Protein AF-0000000081916623 (afdb_homodimer)

Foldseek 3Di:
DPPPPPPPPPVPDDWDEDPDFDDDQDDLVQWDDKDWTDPPYPDTWMWTAGVVGDITTHDCPDDSNVVSNVVNVVVVVD/DPPPPPPPPPVPDDWDEDPDFDDDQDDLVQWDDKDWTDPPYPDTWMWTAGPVGDITTHDCPDPSNVVSNVVNVVVVVD

Organism: NCBI:txid47308

Solvent-accessible surface area (backbone atoms only — not comparable to full-atom values): 9162 Å² total; per-residue (Å²): 134,78,76,72,70,65,72,77,69,73,72,7,43,66,36,49,30,36,88,40,56,50,82,70,85,73,61,62,90,47,50,66,51,71,46,73,38,44,88,84,36,95,40,84,28,26,40,37,29,32,70,85,67,50,58,35,11,33,49,67,81,39,67,69,47,46,51,43,53,49,53,51,52,51,64,71,72,101,134,78,77,74,70,66,72,80,71,73,73,8,44,65,36,48,30,35,88,39,55,50,82,71,85,72,61,62,91,47,50,65,50,71,46,72,38,45,90,84,37,94,39,86,27,29,39,38,28,32,71,86,68,49,58,34,11,33,50,68,84,39,67,67,46,46,51,44,54,49,52,52,51,51,63,71,74,102

Structure (mmCIF, N/CA/C/O backbone):
data_AF-0000000081916623-model_v1
#
loop_
_entity.id
_entity.type
_entity.pdbx_description
1 polymer 'Chemokine interleukin-8-like domain-containing protein'
#
loop_
_atom_site.group_PDB
_atom_site.id
_atom_site.type_symbol
_atom_site.label_atom_id
_atom_site.label_alt_id
_atom_site.label_comp_id
_atom_site.label_asym_id
_atom_site.label_entity_id
_atom_site.label_seq_id
_atom_site.pdbx_PDB_ins_code
_atom_site.Cartn_x
_atom_site.Cartn_y
_atom_site.Cartn_z
_atom_site.occupancy
_atom_site.B_iso_or_equiv
_atom_site.auth_seq_id
_atom_site.auth_comp_id
_atom_site.auth_asym_id
_atom_site.auth_atom_id
_atom_site.pdbx_PDB_model_num
ATOM 1 N N . MET A 1 1 ? -33.906 -3.873 7.824 1 35.19 1 MET A N 1
ATOM 2 C CA . MET A 1 1 ? -32.562 -3.324 7.938 1 35.19 1 MET A CA 1
ATOM 3 C C . MET A 1 1 ? -31.516 -4.371 7.57 1 35.19 1 MET A C 1
ATOM 5 O O . MET A 1 1 ? -31.125 -5.18 8.414 1 35.19 1 MET A O 1
ATOM 9 N N . THR A 1 2 ? -31.656 -4.906 6.434 1 45.75 2 THR A N 1
ATOM 10 C CA . THR A 1 2 ? -30.828 -6 5.953 1 45.75 2 THR A CA 1
ATOM 11 C C . THR A 1 2 ? -29.391 -5.531 5.75 1 45.75 2 THR A C 1
ATOM 13 O O . THR A 1 2 ? -29.141 -4.59 4.992 1 45.75 2 THR A O 1
ATOM 16 N N . PHE A 1 3 ? -28.578 -5.727 6.805 1 43.12 3 PHE A N 1
ATOM 17 C CA . PHE A 1 3 ? -27.156 -5.426 6.719 1 43.12 3 PHE A CA 1
ATOM 18 C C . PHE A 1 3 ? -26.516 -6.133 5.523 1 43.12 3 PHE A C 1
ATOM 20 O O . PHE A 1 3 ? -26.547 -7.363 5.434 1 43.12 3 PHE A O 1
ATOM 27 N N . LEU A 1 4 ? -26.672 -5.539 4.445 1 40.97 4 LEU A N 1
ATOM 28 C CA . LEU A 1 4 ? -25.938 -6.012 3.281 1 40.97 4 LEU A CA 1
ATOM 29 C C . LEU A 1 4 ? -24.453 -6.215 3.621 1 40.97 4 LEU A C 1
ATOM 31 O O . LEU A 1 4 ? -23.75 -5.25 3.916 1 40.97 4 LEU A O 1
ATOM 35 N N . SER A 1 5 ? -24.219 -7.34 4.223 1 43 5 SER A N 1
ATOM 36 C CA . SER A 1 5 ? -22.828 -7.703 4.461 1 43 5 SER A CA 1
ATOM 37 C C . SER A 1 5 ? -22 -7.613 3.182 1 43 5 SER A C 1
ATOM 39 O O . SER A 1 5 ? -22.344 -8.242 2.176 1 43 5 SER A O 1
ATOM 41 N N . VAL A 1 6 ? -21.719 -6.473 2.818 1 42.75 6 VAL A N 1
ATOM 42 C CA . VAL A 1 6 ? -20.719 -6.461 1.764 1 42.75 6 VAL A CA 1
ATOM 43 C C . VAL A 1 6 ? -19.641 -7.512 2.057 1 42.75 6 VAL A C 1
ATOM 45 O O . VAL A 1 6 ? -19.094 -7.555 3.156 1 42.75 6 VAL A O 1
ATOM 48 N N . PRO A 1 7 ? -19.703 -8.672 1.539 1 41.34 7 PRO A N 1
ATOM 49 C CA . PRO A 1 7 ? -18.609 -9.609 1.805 1 41.34 7 PRO A CA 1
ATOM 50 C C . PRO A 1 7 ? -17.25 -8.93 1.846 1 41.34 7 PRO A C 1
ATOM 52 O O . PRO A 1 7 ? -16.984 -8.031 1.04 1 41.34 7 PRO A O 1
ATOM 55 N N . ALA A 1 8 ? -16.734 -8.625 2.918 1 43.91 8 ALA A N 1
ATOM 56 C CA . ALA A 1 8 ? -15.352 -8.172 3.016 1 43.91 8 ALA A CA 1
ATOM 57 C C . ALA A 1 8 ? -14.461 -8.914 2.016 1 43.91 8 ALA A C 1
ATOM 59 O O . ALA A 1 8 ? -14.148 -10.086 2.205 1 43.91 8 ALA A O 1
ATOM 60 N N . PHE A 1 9 ? -14.766 -8.883 0.778 1 41.88 9 PHE A N 1
ATOM 61 C CA . PHE A 1 9 ? -13.953 -9.516 -0.249 1 41.88 9 PHE A CA 1
ATOM 62 C C . PHE A 1 9 ? -12.469 -9.43 0.103 1 41.88 9 PHE A C 1
ATOM 64 O O . PHE A 1 9 ? -11.961 -8.344 0.393 1 41.88 9 PHE A O 1
ATOM 71 N N . HIS A 1 10 ? -11.953 -10.367 0.826 1 55.34 10 HIS A N 1
ATOM 72 C CA . HIS A 1 10 ? -10.547 -10.672 1.078 1 55.34 10 HIS A CA 1
ATOM 73 C C . HIS A 1 10 ? -9.711 -10.5 -0.186 1 55.34 10 HIS A C 1
ATOM 75 O O . HIS A 1 10 ? -9.477 -11.461 -0.918 1 55.34 10 HIS A O 1
ATOM 81 N N . SER A 1 11 ? -9.789 -9.641 -0.973 1 65.06 11 SER A N 1
ATOM 82 C CA . SER A 1 11 ? -9.586 -9.5 -2.412 1 65.06 11 SER A CA 1
ATOM 83 C C . SER A 1 11 ? -8.164 -9.859 -2.809 1 65.06 11 SER A C 1
ATOM 85 O O . SER A 1 11 ? -7.91 -10.242 -3.955 1 65.06 11 SER A O 1
ATOM 87 N N . GLY A 1 12 ? -7.277 -10.234 -1.853 1 86.25 12 GLY A N 1
ATOM 88 C CA . GLY A 1 12 ? -5.922 -10.523 -2.295 1 86.25 12 GLY A CA 1
ATOM 89 C C . GLY A 1 12 ? -5.215 -9.305 -2.875 1 86.25 12 GLY A C 1
ATOM 90 O O . GLY A 1 12 ? -4.25 -9.445 -3.629 1 86.25 12 GLY A O 1
ATOM 91 N N . LEU A 1 13 ? -5.797 -8.203 -2.621 1 92.75 13 LEU A N 1
ATOM 92 C CA . LEU A 1 13 ? -5.18 -6.961 -3.068 1 92.75 13 LEU A CA 1
ATOM 93 C C . LEU A 1 13 ? -4.289 -6.375 -1.978 1 92.75 13 LEU A C 1
ATOM 95 O O . LEU A 1 13 ? -4.559 -6.555 -0.788 1 92.75 13 LEU A O 1
ATOM 99 N N . PRO A 1 14 ? -3.281 -5.699 -2.379 1 96.5 14 PRO A N 1
ATOM 100 C CA . PRO A 1 14 ? -2.428 -5.086 -1.359 1 96.5 14 PRO A CA 1
ATOM 101 C C . PRO A 1 14 ? -3.096 -3.898 -0.667 1 96.5 14 PRO A C 1
ATOM 103 O O . PRO A 1 14 ? -3.922 -3.211 -1.273 1 96.5 14 PRO A O 1
ATOM 106 N N . ASN A 1 15 ? -2.812 -3.715 0.518 1 95.69 15 ASN A N 1
ATOM 107 C CA . ASN A 1 15 ? -3.277 -2.566 1.287 1 95.69 15 ASN A CA 1
ATOM 108 C C . ASN A 1 15 ? -2.123 -1.645 1.669 1 95.69 15 ASN A C 1
ATOM 110 O O . ASN A 1 15 ? -1.023 -2.111 1.974 1 95.69 15 ASN A O 1
ATOM 114 N N . GLU A 1 16 ? -2.363 -0.358 1.619 1 96.12 16 GLU A N 1
ATOM 115 C CA . GLU A 1 16 ? -1.367 0.6 2.088 1 96.12 16 GLU A CA 1
ATOM 116 C C . GLU A 1 16 ? -1.543 0.898 3.574 1 96.12 16 GLU A C 1
ATOM 118 O O . GLU A 1 16 ? -2.662 1.116 4.039 1 96.12 16 GLU A O 1
ATOM 123 N N . CYS A 1 17 ? -0.505 0.854 4.273 1 97.38 17 CYS A N 1
ATOM 124 C CA . CYS A 1 17 ? -0.528 1.06 5.719 1 97.38 17 CYS A CA 1
ATOM 125 C C . CYS A 1 17 ? 0.512 2.09 6.141 1 97.38 17 CYS A C 1
ATOM 127 O O . CYS A 1 17 ? 1.553 2.229 5.492 1 97.38 17 CYS A O 1
ATOM 129 N N . CYS A 1 18 ? 0.213 2.789 7.168 1 97.25 18 CYS A N 1
ATOM 130 C CA . CYS A 1 18 ? 1.148 3.693 7.828 1 97.25 18 CYS A CA 1
ATOM 131 C C . CYS A 1 18 ? 1.725 3.059 9.086 1 97.25 18 CYS A C 1
ATOM 133 O O . CYS A 1 18 ? 0.979 2.631 9.969 1 97.25 18 CYS A O 1
ATOM 135 N N . PHE A 1 19 ? 3.047 3.049 9.203 1 95.94 19 PHE A N 1
ATOM 136 C CA . PHE A 1 19 ? 3.682 2.547 10.422 1 95.94 19 PHE A CA 1
ATOM 137 C C . PHE A 1 19 ? 4.348 3.68 11.188 1 95.94 19 PHE A C 1
ATOM 139 O O . PHE A 1 19 ? 4.543 3.578 12.406 1 95.94 19 PHE A O 1
ATOM 146 N N . HIS A 1 20 ? 4.719 4.699 10.398 1 94.69 20 HIS A N 1
ATOM 147 C CA . HIS A 1 20 ? 5.246 5.945 10.945 1 94.69 20 HIS A CA 1
ATOM 148 C C . HIS A 1 20 ? 4.578 7.156 10.305 1 94.69 20 HIS A C 1
ATOM 150 O O . HIS A 1 20 ? 4.031 7.059 9.203 1 94.69 20 HIS A O 1
ATOM 156 N N . PHE A 1 21 ? 4.668 8.266 11.055 1 95.69 21 PHE A N 1
ATOM 157 C CA . PHE A 1 21 ? 3.951 9.453 10.586 1 95.69 21 PHE A CA 1
ATOM 158 C C . PHE A 1 21 ? 4.891 10.641 10.469 1 95.69 21 PHE A C 1
ATOM 160 O O . PHE A 1 21 ? 5.797 10.812 11.289 1 95.69 21 PHE A O 1
ATOM 167 N N . TYR A 1 22 ? 4.586 11.344 9.359 1 93.81 22 TYR A N 1
ATOM 168 C CA . TYR A 1 22 ? 5.297 12.602 9.203 1 93.81 22 TYR A CA 1
ATOM 169 C C . TYR A 1 22 ? 4.988 13.547 10.359 1 93.81 22 TYR A C 1
ATOM 171 O O . TYR A 1 22 ? 3.832 13.688 10.766 1 93.81 22 TYR A O 1
ATOM 179 N N . VAL A 1 23 ? 5.945 14.203 10.859 1 90.44 23 VAL A N 1
ATOM 180 C CA . VAL A 1 23 ? 5.797 14.953 12.102 1 90.44 23 VAL A CA 1
ATOM 181 C C . VAL A 1 23 ? 5.512 16.422 11.789 1 90.44 23 VAL A C 1
ATOM 183 O O . VAL A 1 23 ? 4.652 17.031 12.422 1 90.44 23 VAL A O 1
ATOM 186 N N . ASN A 1 24 ? 6.129 16.984 10.758 1 91.88 24 ASN A N 1
ATOM 187 C CA . ASN A 1 24 ? 5.945 18.406 10.453 1 91.88 24 ASN A CA 1
ATOM 188 C C . ASN A 1 24 ? 4.695 18.641 9.609 1 91.88 24 ASN A C 1
ATOM 190 O O . ASN A 1 24 ? 4.387 17.844 8.719 1 91.88 24 ASN A O 1
ATOM 194 N N . PRO A 1 25 ? 4.059 19.812 9.906 1 95.69 25 PRO A N 1
ATOM 195 C CA . PRO A 1 25 ? 2.873 20.109 9.102 1 95.69 25 PRO A CA 1
ATOM 196 C C . PRO A 1 25 ? 3.191 20.281 7.621 1 95.69 25 PRO A C 1
ATOM 198 O O . PRO A 1 25 ? 4.188 20.922 7.27 1 95.69 25 PRO A O 1
ATOM 201 N N . LEU A 1 26 ? 2.373 19.703 6.754 1 96.69 26 LEU A N 1
ATOM 202 C CA . LEU A 1 26 ? 2.482 19.859 5.305 1 96.69 26 LEU A CA 1
ATOM 203 C C . LEU A 1 26 ? 1.778 21.125 4.844 1 96.69 26 LEU A C 1
ATOM 205 O O .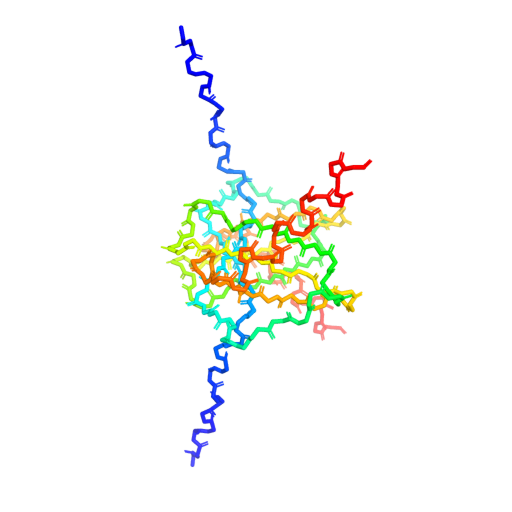 LEU A 1 26 ? 0.713 21.484 5.359 1 96.69 26 LEU A O 1
ATOM 209 N N . PRO A 1 27 ? 2.406 21.734 3.932 1 96.88 27 PRO A N 1
ATOM 210 C CA . PRO A 1 27 ? 1.73 22.922 3.416 1 96.88 27 PRO A CA 1
ATOM 211 C C . PRO A 1 27 ? 0.405 22.594 2.73 1 96.88 27 PRO A C 1
ATOM 213 O O . PRO A 1 27 ? 0.387 21.906 1.709 1 96.88 27 PRO A O 1
ATOM 216 N N . LYS A 1 28 ? -0.569 23.203 3.178 1 96 28 LYS A N 1
ATOM 217 C CA . LYS A 1 28 ? -1.925 22.891 2.727 1 96 28 LYS A CA 1
ATOM 218 C C . LYS A 1 28 ? -2.074 23.141 1.229 1 96 28 LYS A C 1
ATOM 220 O O . LYS A 1 28 ? -2.73 22.375 0.527 1 96 28 LYS A O 1
ATOM 225 N N . ASN A 1 29 ? -1.41 24.188 0.773 1 95.44 29 ASN A N 1
ATOM 226 C CA . ASN A 1 29 ? -1.576 24.609 -0.616 1 95.44 29 ASN A CA 1
ATOM 227 C C . ASN A 1 29 ? -0.837 23.672 -1.571 1 95.44 29 ASN A C 1
ATOM 229 O O . ASN A 1 29 ? -0.999 23.781 -2.789 1 95.44 29 ASN A O 1
ATOM 233 N N . LYS A 1 30 ? -0.07 22.859 -1.016 1 97.69 30 LYS A N 1
ATOM 234 C CA . LYS A 1 30 ? 0.687 21.938 -1.848 1 97.69 30 LYS A CA 1
ATOM 235 C C . LYS A 1 30 ? 0.071 20.531 -1.81 1 97.69 30 LYS A C 1
ATOM 237 O O . LYS A 1 30 ? 0.556 19.625 -2.477 1 97.69 30 LYS A O 1
ATOM 242 N N . VAL A 1 31 ? -0.932 20.391 -1.049 1 98.12 31 VAL A N 1
ATOM 243 C CA . VAL A 1 31 ? -1.597 19.094 -0.926 1 98.12 31 VAL A CA 1
ATOM 244 C C . VAL A 1 31 ? -2.627 18.938 -2.041 1 98.12 31 VAL A C 1
ATOM 246 O O . VAL A 1 31 ? -3.416 19.859 -2.301 1 98.12 31 VAL A O 1
ATOM 249 N N . ASP A 1 32 ? -2.646 17.797 -2.652 1 97.88 32 ASP A N 1
ATOM 250 C CA . ASP A 1 32 ? -3.549 17.516 -3.764 1 97.88 32 ASP A CA 1
ATOM 251 C C . ASP A 1 32 ? -4.758 16.703 -3.299 1 97.88 32 ASP A C 1
ATOM 253 O O . ASP A 1 32 ? -5.898 17.031 -3.625 1 97.88 32 ASP A O 1
ATOM 257 N N . ASP A 1 33 ? -4.43 15.648 -2.488 1 98.25 33 ASP A N 1
ATOM 258 C CA . ASP A 1 33 ? -5.484 14.727 -2.078 1 98.25 33 ASP A CA 1
ATOM 259 C C . ASP A 1 33 ? -5.059 13.914 -0.857 1 98.25 33 ASP A C 1
ATOM 261 O O . ASP A 1 33 ? -3.957 14.094 -0.339 1 98.25 33 ASP A O 1
ATOM 265 N N . TYR A 1 34 ? -6.004 13.109 -0.459 1 98.44 34 TYR A N 1
ATOM 266 C CA . TYR A 1 34 ? -5.652 12.164 0.591 1 98.44 34 TYR A CA 1
ATOM 267 C C . TYR A 1 34 ? -6.543 10.922 0.532 1 98.44 34 TYR A C 1
ATOM 269 O O . TYR A 1 34 ? -7.586 10.938 -0.127 1 98.44 34 TYR A O 1
ATOM 277 N N . ARG A 1 35 ? -6.109 9.883 1.252 1 97.94 35 ARG A N 1
ATOM 278 C CA . ARG A 1 35 ? -6.906 8.68 1.458 1 97.94 35 ARG A CA 1
ATOM 279 C C . ARG A 1 35 ? -6.609 8.047 2.816 1 97.94 35 ARG A C 1
ATOM 281 O O . ARG A 1 35 ? -5.543 8.273 3.391 1 97.94 35 ARG A O 1
ATOM 288 N N . LEU A 1 36 ? -7.578 7.305 3.275 1 97.62 36 LEU A N 1
ATOM 289 C CA . LEU A 1 36 ? -7.406 6.59 4.535 1 97.62 36 LEU A CA 1
ATOM 290 C C . LEU A 1 36 ? -6.75 5.23 4.301 1 97.62 36 LEU A C 1
ATOM 292 O O . LEU A 1 36 ? -6.965 4.602 3.262 1 97.62 36 LEU A O 1
ATOM 296 N N . THR A 1 37 ? -5.969 4.809 5.254 1 97.25 37 THR A N 1
ATOM 297 C CA . THR A 1 37 ? -5.383 3.477 5.156 1 97.25 37 THR A CA 1
ATOM 298 C C . THR A 1 37 ? -6.43 2.404 5.438 1 97.25 37 THR A C 1
ATOM 300 O O . THR A 1 37 ? -7.508 2.699 5.965 1 97.25 37 THR A O 1
ATOM 303 N N . SER A 1 38 ? -6.113 1.189 5.082 1 94.62 38 SER A N 1
ATOM 304 C CA . SER A 1 38 ? -7.023 0.059 5.242 1 94.62 38 SER A CA 1
ATOM 305 C C . SER A 1 38 ? -7.348 -0.186 6.711 1 94.62 38 SER A C 1
ATOM 307 O O . SER A 1 38 ? -6.488 -0.017 7.578 1 94.62 38 SER A O 1
ATOM 309 N N . PRO A 1 39 ? -8.586 -0.656 6.961 1 95.38 39 PRO A N 1
ATOM 310 C CA . PRO A 1 39 ? -8.938 -0.993 8.344 1 95.38 39 PRO A CA 1
ATOM 311 C C . PRO A 1 39 ? -8.133 -2.17 8.883 1 95.38 39 PRO A C 1
ATOM 313 O O . PRO A 1 39 ? -8.148 -2.428 10.094 1 95.38 39 PRO A O 1
ATOM 316 N N . TYR A 1 40 ? -7.438 -2.873 8.07 1 94.31 40 TYR A N 1
ATOM 317 C CA . TYR A 1 40 ? -6.66 -4.031 8.508 1 94.31 40 TYR A CA 1
ATOM 318 C C . TYR A 1 40 ? -5.312 -3.602 9.07 1 94.31 40 TYR A C 1
ATOM 320 O O . TYR A 1 40 ? -4.621 -4.395 9.711 1 94.31 40 TYR A O 1
ATOM 328 N N . CYS A 1 41 ? -5.023 -2.387 8.805 1 96.62 41 CYS A N 1
ATOM 329 C CA . CYS A 1 41 ? -3.723 -1.909 9.258 1 96.62 41 CYS A CA 1
ATOM 330 C C . CYS A 1 41 ? -3.688 -1.774 10.773 1 96.62 41 CYS A C 1
ATOM 332 O O . CYS A 1 41 ? -4.711 -1.484 11.398 1 96.62 41 CYS A O 1
ATOM 334 N N . ALA A 1 42 ? -2.496 -1.9 11.352 1 94.81 42 ALA A N 1
ATOM 335 C CA . ALA A 1 42 ? -2.307 -1.833 12.797 1 94.81 42 ALA A CA 1
ATOM 336 C C . ALA A 1 42 ? -2.67 -0.452 13.336 1 94.81 42 ALA A C 1
ATOM 338 O O . ALA A 1 42 ? -3.141 -0.323 14.469 1 94.81 42 ALA A O 1
ATOM 339 N N . LYS A 1 43 ? -2.408 0.561 12.578 1 95.38 43 LYS A N 1
ATOM 340 C CA . LYS A 1 43 ? -2.699 1.936 12.977 1 95.38 43 LYS A CA 1
ATOM 341 C C . LYS A 1 43 ? -3.58 2.631 11.938 1 95.38 43 LYS A C 1
ATOM 343 O O . LYS A 1 43 ? -3.396 2.445 10.734 1 95.38 43 LYS A O 1
ATOM 348 N N . LYS A 1 44 ? -4.445 3.471 12.484 1 96.88 44 LYS A N 1
ATOM 349 C CA . LYS A 1 44 ? -5.16 4.363 11.578 1 96.88 44 LYS A CA 1
ATOM 350 C C . LYS A 1 44 ? -4.227 5.43 11.008 1 96.88 44 LYS A C 1
ATOM 352 O O . LYS A 1 44 ? -3.441 6.031 11.742 1 96.88 44 LYS A O 1
ATOM 357 N N . GLY A 1 45 ? -4.309 5.555 9.688 1 97.69 45 GLY A N 1
ATOM 358 C CA . GLY A 1 45 ? -3.479 6.57 9.062 1 97.69 45 GLY A CA 1
ATOM 359 C C . GLY A 1 45 ? -4.152 7.258 7.887 1 97.69 45 GLY A C 1
ATOM 360 O O . GLY A 1 45 ? -5.195 6.801 7.41 1 97.69 45 GLY A O 1
ATOM 361 N N . ILE A 1 46 ? -3.625 8.297 7.578 1 98.5 46 ILE A N 1
ATOM 362 C CA . ILE A 1 46 ? -3.998 9.023 6.371 1 98.5 46 ILE A CA 1
ATOM 363 C C . ILE A 1 46 ? -2.783 9.172 5.461 1 98.5 46 ILE A C 1
ATOM 365 O O . ILE A 1 46 ? -1.687 9.492 5.926 1 98.5 46 ILE A O 1
ATOM 369 N N . ILE A 1 47 ? -2.998 8.844 4.285 1 98.5 47 ILE A N 1
ATOM 370 C CA . ILE A 1 47 ? -1.964 9.086 3.283 1 98.5 47 ILE A CA 1
ATOM 371 C C . ILE A 1 47 ? -2.297 10.352 2.494 1 98.5 47 ILE A C 1
ATOM 373 O O . ILE A 1 47 ? -3.301 10.398 1.78 1 98.5 47 ILE A O 1
ATOM 377 N N . VAL A 1 48 ? -1.402 11.352 2.654 1 98.56 48 VAL A N 1
ATOM 378 C CA . VAL A 1 48 ? -1.556 12.609 1.927 1 98.56 48 VAL A CA 1
ATOM 379 C C . VAL A 1 48 ? -0.74 12.555 0.636 1 98.56 48 VAL A C 1
ATOM 381 O O . VAL A 1 48 ? 0.421 12.141 0.643 1 98.56 48 VAL A O 1
ATOM 384 N N . THR A 1 49 ? -1.371 12.945 -0.439 1 98.25 49 THR A N 1
ATOM 385 C CA . THR A 1 49 ? -0.696 13.078 -1.726 1 98.25 49 THR A CA 1
ATOM 386 C C . THR A 1 49 ? -0.436 14.539 -2.055 1 98.25 49 THR A C 1
ATOM 388 O O . THR A 1 49 ? -1.369 15.344 -2.109 1 98.25 49 THR A O 1
ATOM 391 N N . MET A 1 50 ? 0.812 14.797 -2.324 1 98 50 MET A N 1
ATOM 392 C CA . MET A 1 50 ? 1.202 16.156 -2.682 1 98 50 MET A CA 1
ATOM 393 C C . MET A 1 50 ? 1.005 16.406 -4.176 1 98 50 MET A C 1
ATOM 395 O O . MET A 1 50 ? 0.813 15.469 -4.945 1 98 50 MET A O 1
ATOM 399 N N . GLN A 1 51 ? 1.064 17.703 -4.527 1 97.94 51 GLN A N 1
ATOM 400 C CA . GLN A 1 51 ? 0.894 18.094 -5.926 1 97.94 51 GLN A CA 1
ATOM 401 C C . GLN A 1 51 ? 2.006 17.516 -6.797 1 97.94 51 GLN A C 1
ATOM 403 O O . GLN A 1 51 ? 1.795 17.234 -7.98 1 97.94 51 GLN A O 1
ATOM 408 N N . ASN A 1 52 ? 3.119 17.219 -6.164 1 97.12 52 ASN A N 1
ATOM 409 C CA . ASN A 1 52 ? 4.246 16.672 -6.914 1 97.12 52 ASN A CA 1
ATOM 410 C C . ASN A 1 52 ? 4.223 15.156 -6.926 1 97.12 52 ASN A C 1
ATOM 412 O O . ASN A 1 52 ? 5.168 14.516 -7.391 1 97.12 52 ASN A O 1
ATOM 416 N N . GLY A 1 53 ? 3.332 14.523 -6.297 1 96.38 53 GLY A N 1
ATOM 417 C CA . GLY A 1 53 ? 3.135 13.086 -6.367 1 96.38 53 GLY A CA 1
ATOM 418 C C . GLY A 1 53 ? 3.666 12.352 -5.152 1 96.38 53 GLY A C 1
ATOM 419 O O . GLY A 1 53 ? 3.441 11.148 -5 1 96.38 53 GLY A O 1
ATOM 420 N N . LYS A 1 54 ? 4.336 13.141 -4.293 1 95.88 54 LYS A N 1
ATOM 421 C CA . LYS A 1 54 ? 4.844 12.523 -3.07 1 95.88 54 LYS A CA 1
ATOM 422 C C . LYS A 1 54 ? 3.707 12.18 -2.113 1 95.88 54 LYS A C 1
ATOM 424 O O . LYS A 1 54 ? 2.674 12.852 -2.104 1 95.88 54 LYS A O 1
ATOM 429 N N . GLU A 1 55 ? 3.982 11.117 -1.357 1 96.88 55 GLU A N 1
ATOM 430 C CA . GLU A 1 55 ? 2.967 10.695 -0.399 1 96.88 55 GLU A CA 1
ATOM 431 C C . GLU A 1 55 ? 3.553 10.555 1.004 1 96.88 55 GLU A C 1
ATOM 433 O O . GLU A 1 55 ? 4.68 10.086 1.167 1 96.88 55 GLU A O 1
ATOM 438 N N . PHE A 1 56 ? 2.697 10.93 1.895 1 97.31 56 PHE A N 1
ATOM 439 C CA . PHE A 1 56 ? 3.146 10.898 3.281 1 97.31 56 PHE A CA 1
ATOM 440 C C . PHE A 1 56 ? 2.057 10.344 4.188 1 97.31 56 PHE A C 1
ATOM 442 O O . PHE A 1 56 ? 0.881 10.68 4.035 1 97.31 56 PHE A O 1
ATOM 449 N N . CYS A 1 57 ? 2.539 9.562 5.047 1 97.94 57 CYS A N 1
ATOM 450 C CA . CYS A 1 57 ? 1.666 9.148 6.141 1 97.94 57 CYS A CA 1
ATOM 451 C C . CYS A 1 57 ? 1.552 10.242 7.191 1 97.94 57 CYS A C 1
ATOM 453 O O . CYS A 1 57 ? 2.564 10.742 7.688 1 97.94 57 CYS A O 1
ATOM 455 N N . VAL A 1 58 ? 0.322 10.531 7.543 1 97.88 58 VAL A N 1
ATOM 456 C CA . VAL A 1 58 ? 0.123 11.531 8.586 1 97.88 58 VAL A CA 1
ATOM 457 C C . VAL A 1 58 ? -0.902 11.023 9.602 1 97.88 58 VAL A C 1
ATOM 459 O O . VAL A 1 58 ? -1.767 10.211 9.258 1 97.88 58 VAL A O 1
ATOM 462 N N . ASN A 1 59 ? -0.774 11.484 10.805 1 97.44 59 ASN A N 1
ATOM 463 C CA . ASN A 1 59 ? -1.623 11.078 11.922 1 97.44 59 ASN A CA 1
ATOM 464 C C . ASN A 1 59 ? -2.945 11.844 11.922 1 97.44 59 ASN A C 1
ATOM 466 O O . ASN A 1 59 ? -2.959 13.07 12.086 1 97.44 59 ASN A O 1
ATOM 470 N N . PRO A 1 60 ? -4.051 11.102 11.828 1 98 60 PRO A N 1
ATOM 471 C CA . PRO A 1 60 ? -5.352 11.773 11.711 1 98 60 PRO A CA 1
ATOM 472 C C . PRO A 1 60 ? -5.719 12.578 12.953 1 98 60 PRO A C 1
ATOM 474 O O . PRO A 1 60 ? -6.641 13.398 12.906 1 98 60 PRO A O 1
ATOM 477 N N . ASP A 1 61 ? -5.02 12.344 13.992 1 97.5 61 ASP A N 1
ATOM 478 C CA . ASP A 1 61 ? -5.395 12.984 15.25 1 97.5 61 ASP A CA 1
ATOM 479 C C . ASP A 1 61 ? -4.762 14.367 15.375 1 97.5 61 ASP A C 1
ATOM 481 O O . ASP A 1 61 ? -5.105 15.133 16.266 1 97.5 61 ASP A O 1
ATOM 485 N N . GLN A 1 62 ? -3.926 14.664 14.609 1 97.44 62 GLN A N 1
ATOM 486 C CA . GLN A 1 62 ? -3.266 15.961 14.664 1 97.44 62 GLN A CA 1
ATOM 487 C C . GLN A 1 62 ? -4.145 17.047 14.062 1 97.44 62 GLN A C 1
ATOM 489 O O . GLN A 1 62 ? -4.789 16.844 13.031 1 97.44 62 GLN A O 1
ATOM 494 N N . GLN A 1 63 ? -4.023 18.25 14.625 1 97.31 63 GLN A N 1
ATOM 495 C CA . GLN A 1 63 ? -4.906 19.328 14.203 1 97.31 63 GLN A CA 1
ATOM 496 C C . GLN A 1 63 ? -4.613 19.766 12.766 1 97.31 63 GLN A C 1
ATOM 498 O O . GLN A 1 63 ? -5.531 20.031 11.992 1 97.31 63 GLN A O 1
ATOM 503 N N . TRP A 1 64 ? -3.398 19.906 12.445 1 97.75 64 TRP A N 1
ATOM 504 C CA . TRP A 1 64 ? -3.08 20.359 11.102 1 97.75 64 TRP A CA 1
ATOM 505 C C . TRP A 1 64 ? -3.559 19.359 10.055 1 97.75 64 TRP A C 1
ATOM 507 O O . TRP A 1 64 ? -3.861 19.734 8.922 1 97.75 64 TRP A O 1
ATOM 517 N N . VAL A 1 65 ? -3.582 18.047 10.383 1 98.31 65 VAL A N 1
ATOM 518 C CA . VAL A 1 65 ? -4.102 17.016 9.477 1 98.31 65 VAL A CA 1
ATOM 519 C C . VAL A 1 65 ? -5.602 17.219 9.281 1 98.31 65 VAL A C 1
ATOM 521 O O . VAL A 1 65 ? -6.098 17.156 8.156 1 98.31 65 VAL A O 1
ATOM 524 N N . LYS A 1 66 ? -6.285 17.5 10.367 1 98.25 66 LYS A N 1
ATOM 525 C CA . LYS A 1 66 ? -7.719 17.75 10.273 1 98.25 66 LYS A CA 1
ATOM 526 C C . LYS A 1 66 ? -8 18.969 9.398 1 98.25 66 LYS A C 1
ATOM 528 O O . LYS A 1 66 ? -8.938 18.969 8.602 1 98.25 66 LYS A O 1
ATOM 533 N N . ASP A 1 67 ? -7.145 19.922 9.531 1 97.31 67 ASP A N 1
ATOM 534 C CA . ASP A 1 67 ? -7.305 21.125 8.719 1 97.31 67 ASP A CA 1
ATOM 535 C C . ASP A 1 67 ? -7.168 20.812 7.234 1 97.31 67 ASP A C 1
ATOM 537 O O . ASP A 1 67 ? -7.977 21.266 6.422 1 97.31 67 ASP A O 1
ATOM 541 N N . ILE A 1 68 ? -6.215 20.062 6.879 1 97.62 68 ILE A N 1
ATOM 542 C CA . ILE A 1 68 ? -5.945 19.719 5.488 1 97.62 68 ILE A CA 1
ATOM 543 C C . ILE A 1 68 ? -7.102 18.891 4.926 1 97.62 68 ILE A C 1
ATOM 545 O O . ILE A 1 68 ? -7.594 19.172 3.828 1 97.62 68 ILE A O 1
ATOM 549 N N . THR A 1 69 ? -7.457 17.844 5.656 1 97.94 69 THR A N 1
ATOM 550 C CA . THR A 1 69 ? -8.508 16.969 5.156 1 97.94 69 THR A CA 1
ATOM 551 C C . THR A 1 69 ? -9.828 17.719 5.02 1 97.94 69 THR A C 1
ATOM 553 O O . THR A 1 69 ? -10.57 17.516 4.055 1 97.94 69 THR A O 1
ATOM 556 N N . ASN A 1 70 ? -10.016 18.625 5.98 1 97.12 70 ASN A N 1
ATOM 557 C CA . ASN A 1 70 ? -11.211 19.469 5.887 1 97.12 70 ASN A CA 1
ATOM 558 C C . ASN A 1 70 ? -11.164 20.359 4.648 1 97.12 70 ASN A C 1
ATOM 560 O O . ASN A 1 70 ? -12.18 20.516 3.961 1 97.12 70 ASN A O 1
ATOM 564 N N . ASP A 1 71 ? -10.062 20.938 4.418 1 96.06 71 ASP A N 1
ATOM 565 C CA . ASP A 1 71 ? -9.891 21.812 3.264 1 96.06 71 ASP A CA 1
ATOM 566 C C . ASP A 1 71 ? -10.148 21.062 1.961 1 96.06 71 ASP A C 1
ATOM 568 O O . ASP A 1 71 ? -10.867 21.562 1.086 1 96.06 71 ASP A O 1
ATOM 572 N N . ILE A 1 72 ? -9.695 19.844 1.785 1 96.75 72 ILE A N 1
ATOM 573 C CA . ILE A 1 72 ? -9.852 19.016 0.586 1 96.75 72 ILE A CA 1
ATOM 574 C C . ILE A 1 72 ? -11.312 18.625 0.423 1 96.75 72 I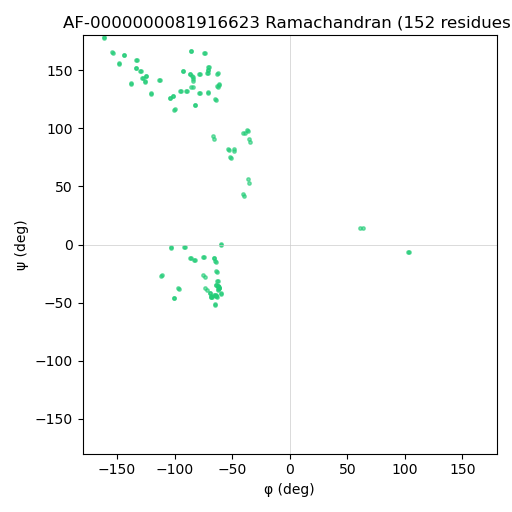LE A C 1
ATOM 576 O O . ILE A 1 72 ? -11.859 18.688 -0.681 1 96.75 72 ILE A O 1
ATOM 580 N N . ASP A 1 73 ? -11.867 18.219 1.521 1 96.56 73 ASP A N 1
ATOM 581 C CA . ASP A 1 73 ? -13.258 17.781 1.467 1 96.56 73 ASP A CA 1
ATOM 582 C C . ASP A 1 73 ? -14.172 18.938 1.049 1 96.56 73 ASP A C 1
ATOM 584 O O . ASP A 1 73 ? -15.148 18.719 0.32 1 96.56 73 ASP A O 1
ATOM 588 N N . GLN A 1 74 ? -13.828 20.125 1.487 1 94.38 74 GLN A N 1
ATOM 589 C CA . GLN A 1 74 ? -14.617 21.297 1.125 1 94.38 74 GLN A CA 1
ATOM 590 C C . GLN A 1 74 ? -14.461 21.625 -0.357 1 94.38 74 GLN A C 1
ATOM 592 O O . GLN A 1 74 ? -15.43 22.016 -1.016 1 94.38 74 GLN A O 1
ATOM 597 N N . LYS A 1 75 ? -13.305 21.547 -0.89 1 92.38 75 LYS A N 1
ATOM 598 C CA . LYS A 1 75 ? -13.062 21.781 -2.309 1 92.38 75 LYS A CA 1
ATOM 599 C C . LYS A 1 75 ? -13.797 20.766 -3.174 1 92.38 75 LYS A C 1
ATOM 601 O O . LYS A 1 75 ? -14.258 21.094 -4.27 1 92.38 75 LYS A O 1
ATOM 606 N N . LYS A 1 76 ? -13.875 19.5 -2.777 1 89.5 76 LYS A N 1
ATOM 607 C CA . LYS A 1 76 ? -14.539 18.438 -3.527 1 89.5 76 LYS A CA 1
ATOM 608 C C . LYS A 1 76 ? -16.062 18.578 -3.459 1 89.5 76 LYS A C 1
ATOM 610 O O . LYS A 1 76 ? -16.766 18.219 -4.402 1 89.5 76 LYS A O 1
ATOM 615 N N . SER A 1 77 ? -16.547 18.984 -2.34 1 88.81 77 SER A N 1
ATOM 616 C CA . SER A 1 77 ? -17.984 19.125 -2.152 1 88.81 77 SER A CA 1
ATOM 617 C C . SER A 1 77 ? -18.516 20.375 -2.852 1 88.81 77 SER A C 1
ATOM 619 O O . SER A 1 77 ? -19.719 20.484 -3.109 1 88.81 77 SER A O 1
AT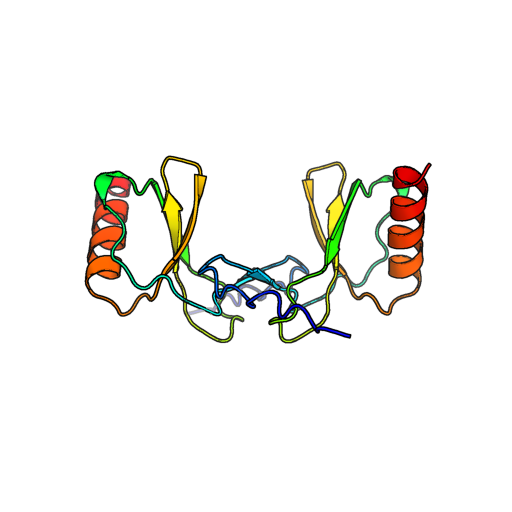OM 621 N N . GLY A 1 78 ? -17.766 21.297 -3.02 1 73.25 78 GLY A N 1
ATOM 622 C CA . GLY A 1 78 ? -18.219 22.5 -3.689 1 73.25 78 GLY A CA 1
ATOM 623 C C . GLY A 1 78 ? -18 22.469 -5.191 1 73.25 78 GLY A C 1
ATOM 624 O O . GLY A 1 78 ? -18.891 22.859 -5.957 1 73.25 78 GLY A O 1
ATOM 625 N N . MET B 1 1 ? 33.594 -5.355 10.133 1 34.81 1 MET B N 1
ATOM 626 C CA . MET B 1 1 ? 32.281 -5.715 9.633 1 34.81 1 MET B CA 1
ATOM 627 C C . MET B 1 1 ? 31.234 -4.676 10.055 1 34.81 1 MET B C 1
ATOM 629 O O . MET B 1 1 ? 30.719 -4.723 11.172 1 34.81 1 MET B O 1
ATOM 633 N N . THR B 1 2 ? 31.484 -3.465 9.68 1 44.34 2 THR B N 1
ATOM 634 C CA . THR B 1 2 ? 30.688 -2.322 10.094 1 44.34 2 THR B CA 1
ATOM 635 C C . THR B 1 2 ? 29.281 -2.418 9.516 1 44.34 2 THR B C 1
ATOM 637 O O . THR B 1 2 ? 29.094 -2.486 8.297 1 44.34 2 THR B O 1
ATOM 640 N N . PHE B 1 3 ? 28.375 -3.041 10.281 1 41.28 3 PHE B N 1
ATOM 641 C CA . PHE B 1 3 ? 26.969 -3.092 9.906 1 41.28 3 PHE B CA 1
ATOM 642 C C . PHE B 1 3 ? 26.438 -1.694 9.617 1 41.28 3 PHE B C 1
ATOM 644 O O . PHE B 1 3 ? 26.469 -0.816 10.484 1 41.28 3 PHE B O 1
ATOM 651 N N . LEU B 1 4 ? 26.703 -1.254 8.461 1 40.47 4 LEU B N 1
ATOM 652 C CA . LEU B 1 4 ? 26.078 -0.009 8.023 1 40.47 4 LEU B CA 1
ATOM 653 C C . LEU B 1 4 ? 24.578 -0.019 8.297 1 40.47 4 LEU B C 1
ATOM 655 O O . LEU B 1 4 ? 23.844 -0.835 7.742 1 40.47 4 LEU B O 1
ATOM 659 N N . SER B 1 5 ? 24.281 0.298 9.5 1 42.91 5 SER B N 1
ATOM 660 C CA . SER B 1 5 ? 22.875 0.467 9.852 1 42.91 5 SER B CA 1
ATOM 661 C C . SER B 1 5 ? 22.172 1.408 8.883 1 42.91 5 SER B C 1
ATOM 663 O O . SER B 1 5 ? 22.594 2.551 8.695 1 42.91 5 SER B O 1
ATOM 665 N N . VAL B 1 6 ? 21.922 0.932 7.766 1 42.53 6 VAL B N 1
ATOM 666 C CA . VAL B 1 6 ? 21.016 1.77 6.996 1 42.53 6 VAL B CA 1
ATOM 667 C C . VAL B 1 6 ? 19.938 2.354 7.914 1 42.53 6 VAL B C 1
ATOM 669 O O . VAL B 1 6 ? 19.297 1.624 8.68 1 42.53 6 VAL B O 1
ATOM 672 N N . PRO B 1 7 ? 20.062 3.518 8.422 1 41.16 7 PRO B N 1
ATOM 673 C CA . PRO B 1 7 ? 18.969 4.043 9.25 1 41.16 7 PRO B CA 1
ATOM 674 C C . PRO B 1 7 ? 17.594 3.631 8.75 1 41.16 7 PRO B C 1
ATOM 676 O O . PRO B 1 7 ? 17.344 3.623 7.543 1 41.16 7 PRO B O 1
ATOM 679 N N . ALA B 1 8 ? 16.984 2.662 9.234 1 44.72 8 ALA B N 1
ATOM 680 C CA . ALA B 1 8 ? 15.57 2.377 8.953 1 44.72 8 ALA B CA 1
ATOM 681 C C . ALA B 1 8 ? 14.773 3.666 8.805 1 44.72 8 ALA B C 1
ATOM 683 O O . ALA B 1 8 ? 14.477 4.336 9.789 1 44.72 8 ALA B O 1
ATOM 684 N N . PHE B 1 9 ? 15.18 4.578 7.969 1 42.38 9 PHE B N 1
ATOM 685 C CA . PHE B 1 9 ? 14.453 5.824 7.742 1 42.38 9 PHE B CA 1
ATOM 686 C C . PHE B 1 9 ? 12.945 5.594 7.816 1 42.38 9 PHE B C 1
ATOM 688 O O . PHE B 1 9 ? 12.414 4.719 7.133 1 42.38 9 PHE B O 1
ATOM 695 N N . HIS B 1 10 ? 12.367 5.734 8.984 1 55.81 10 HIS B N 1
ATOM 696 C CA . HIS B 1 10 ? 10.953 5.844 9.305 1 55.81 10 HIS B CA 1
ATOM 697 C C . HIS B 1 10 ? 10.227 6.73 8.289 1 55.81 10 HIS B C 1
ATOM 699 O O . HIS B 1 10 ? 10.086 7.938 8.508 1 55.81 10 HIS B O 1
ATOM 705 N N . SER B 1 11 ? 10.352 6.715 7.148 1 65.5 11 SER B N 1
ATOM 706 C CA . SER B 1 11 ? 10.234 7.707 6.09 1 65.5 11 SER B CA 1
ATOM 707 C C . SER B 1 11 ? 8.836 8.305 6.039 1 65.5 11 SER B C 1
ATOM 709 O O . SER B 1 11 ? 8.641 9.406 5.52 1 65.5 11 SER B O 1
ATOM 711 N N . GLY B 1 12 ? 7.887 7.875 6.949 1 86.62 12 GLY B N 1
ATOM 712 C CA . GLY B 1 12 ? 6.551 8.43 6.816 1 86.62 12 GLY B CA 1
ATOM 713 C C . GLY B 1 12 ? 5.898 8.109 5.488 1 86.62 12 GLY B C 1
ATOM 714 O O . GLY B 1 12 ? 4.969 8.797 5.059 1 86.62 12 GLY B O 1
ATOM 715 N N . LEU B 1 13 ? 6.484 7.199 4.836 1 92.88 13 LEU B N 1
ATOM 716 C CA . LEU B 1 13 ? 5.91 6.754 3.57 1 92.88 13 LEU B CA 1
ATOM 717 C C . LEU B 1 13 ? 4.988 5.555 3.785 1 92.88 13 LEU B C 1
ATOM 719 O O . LEU B 1 13 ? 5.203 4.758 4.699 1 92.88 13 LEU B O 1
ATOM 723 N N . PRO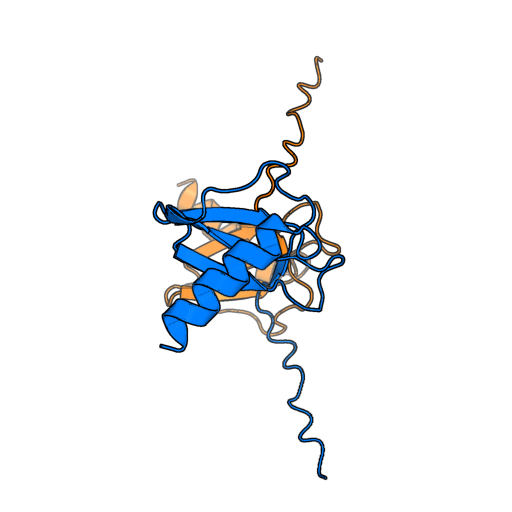 B 1 14 ? 4.012 5.441 2.979 1 96.5 14 PRO B N 1
ATOM 724 C CA . PRO B 1 14 ? 3.127 4.285 3.131 1 96.5 14 PRO B CA 1
ATOM 725 C C . PRO B 1 14 ? 3.789 2.977 2.705 1 96.5 14 PRO B C 1
ATOM 727 O O . PRO B 1 14 ? 4.66 2.977 1.83 1 96.5 14 PRO B O 1
ATOM 730 N N . ASN B 1 15 ? 3.449 1.967 3.314 1 95.69 15 ASN B N 1
ATOM 731 C CA . ASN B 1 15 ? 3.904 0.627 2.957 1 95.69 15 ASN B CA 1
ATOM 732 C C . ASN B 1 15 ? 2.754 -0.238 2.447 1 95.69 15 ASN B C 1
ATOM 734 O O . ASN B 1 15 ? 1.633 -0.147 2.949 1 95.69 15 ASN B O 1
ATOM 738 N N . GLU B 1 16 ? 3.027 -1.05 1.451 1 96.19 16 GLU B N 1
ATOM 739 C CA . GLU B 1 16 ? 2.031 -2.008 0.976 1 96.19 16 GLU B CA 1
ATOM 740 C C . GLU B 1 16 ? 2.148 -3.338 1.714 1 96.19 16 GLU B C 1
ATOM 742 O O . GLU B 1 16 ? 3.252 -3.861 1.887 1 96.19 16 GLU B O 1
ATOM 747 N N . CYS B 1 17 ? 1.082 -3.816 2.152 1 97.38 17 CYS B N 1
ATOM 748 C CA . CYS B 1 17 ? 1.047 -5.051 2.926 1 97.38 17 CYS B CA 1
ATOM 749 C C . CYS B 1 17 ? 0.009 -6.016 2.363 1 97.38 17 CYS B C 1
ATOM 751 O O . CYS B 1 17 ? -1 -5.59 1.8 1 97.38 17 CYS B O 1
ATOM 753 N N . CYS B 1 18 ? 0.286 -7.258 2.52 1 97.31 18 CYS B N 1
ATOM 754 C CA . CYS B 1 18 ? -0.66 -8.328 2.209 1 97.31 18 CYS B CA 1
ATOM 755 C C . CYS B 1 18 ? -1.303 -8.867 3.479 1 97.31 18 CYS B C 1
ATOM 757 O O . CYS B 1 18 ? -0.603 -9.289 4.402 1 97.31 18 CYS B O 1
ATOM 759 N N . PHE B 1 19 ? -2.631 -8.93 3.514 1 95.88 19 PHE B N 1
ATOM 760 C CA . PHE B 1 19 ? -3.326 -9.523 4.652 1 95.88 19 PHE B CA 1
ATOM 761 C C . PHE B 1 19 ? -4 -10.836 4.254 1 95.88 19 PHE B C 1
ATOM 763 O O . PHE B 1 19 ? -4.258 -11.688 5.102 1 95.88 19 PHE B O 1
ATOM 770 N N . HIS B 1 20 ? -4.301 -10.875 2.943 1 94.69 20 HIS B N 1
ATOM 771 C CA . HIS B 1 20 ? -4.828 -12.086 2.322 1 94.69 20 HIS B CA 1
ATOM 772 C C . HIS B 1 20 ? -4.105 -12.398 1.016 1 94.69 20 HIS B C 1
ATOM 774 O O . HIS B 1 20 ? -3.521 -11.5 0.399 1 94.69 20 HIS B O 1
ATOM 780 N N . PHE B 1 21 ? -4.215 -13.68 0.647 1 95.75 21 PHE B N 1
ATOM 781 C CA . PHE B 1 21 ? -3.451 -14.102 -0.521 1 95.75 21 PHE B CA 1
ATOM 782 C C . PHE B 1 21 ? -4.359 -14.766 -1.55 1 95.75 21 PHE B C 1
ATOM 784 O O . PHE B 1 21 ? -5.293 -15.484 -1.188 1 95.75 21 PHE B O 1
ATOM 791 N N . TYR B 1 22 ? -3.994 -14.383 -2.781 1 93.62 22 TYR B N 1
ATOM 792 C CA . TYR B 1 22 ? -4.676 -15.062 -3.877 1 93.62 22 TYR B CA 1
ATOM 793 C C . TYR B 1 22 ? -4.391 -16.562 -3.85 1 93.62 22 TYR B C 1
ATOM 795 O O . TYR B 1 22 ? -3.248 -16.984 -3.65 1 93.62 22 TYR B O 1
ATOM 803 N N . VAL B 1 23 ? -5.352 -17.344 -4.062 1 90.44 23 VAL B N 1
ATOM 804 C CA . VAL B 1 23 ? -5.238 -18.781 -3.832 1 90.44 23 VAL B CA 1
ATOM 805 C C . VAL B 1 23 ? -4.906 -19.5 -5.145 1 90.44 23 VAL B C 1
ATOM 807 O O . VAL B 1 23 ? -4.062 -20.391 -5.176 1 90.44 23 VAL B O 1
ATOM 810 N N . ASN B 1 24 ? -5.48 -19.062 -6.254 1 91.88 24 ASN B N 1
ATOM 811 C CA . ASN B 1 24 ? -5.258 -19.734 -7.527 1 91.88 24 ASN B CA 1
ATOM 812 C C . ASN B 1 24 ? -3.969 -19.266 -8.195 1 91.88 24 ASN B C 1
ATOM 814 O O . ASN B 1 24 ? -3.643 -18.078 -8.156 1 91.88 24 ASN B O 1
ATOM 818 N N . PRO B 1 25 ? -3.32 -20.266 -8.875 1 95.62 25 PRO B N 1
ATOM 819 C CA . PRO B 1 25 ? -2.098 -19.875 -9.578 1 95.62 25 PRO B CA 1
ATOM 820 C C . PRO B 1 25 ? -2.357 -18.844 -10.672 1 95.62 25 PRO B C 1
ATOM 822 O O . PRO B 1 25 ? -3.332 -18.953 -11.422 1 95.62 25 PRO B O 1
ATOM 825 N N . LEU B 1 26 ? -1.516 -17.797 -10.766 1 96.62 26 LEU B N 1
ATOM 826 C CA . LEU B 1 26 ? -1.566 -16.797 -11.82 1 96.62 26 LEU B CA 1
ATOM 827 C C . LEU B 1 26 ? -0.819 -17.266 -13.062 1 96.62 26 LEU B C 1
ATOM 829 O O . LEU B 1 26 ? 0.232 -17.891 -12.953 1 96.62 26 LEU B O 1
ATOM 833 N N . PRO B 1 27 ? -1.385 -16.922 -14.117 1 96.88 27 PRO B N 1
ATOM 834 C CA . PRO B 1 27 ? -0.666 -17.312 -15.336 1 96.88 27 PRO B CA 1
ATOM 835 C C . PRO B 1 27 ? 0.681 -16.609 -15.469 1 96.88 27 PRO B C 1
ATOM 837 O O . PRO B 1 27 ? 0.729 -15.375 -15.594 1 96.88 27 PRO B O 1
ATOM 840 N N . LYS B 1 28 ? 1.658 -17.359 -15.609 1 96.06 28 LYS B N 1
ATOM 841 C CA . LYS B 1 28 ? 3.027 -16.859 -15.602 1 96.06 28 LYS B CA 1
ATOM 842 C C . LYS B 1 28 ? 3.25 -15.875 -16.75 1 96.06 28 LYS B C 1
ATOM 844 O O . LYS B 1 28 ? 3.92 -14.859 -16.594 1 96.06 28 LYS B O 1
ATOM 849 N N . ASN B 1 29 ? 2.633 -16.188 -17.891 1 95.44 29 ASN B N 1
ATOM 850 C CA . ASN B 1 29 ? 2.867 -15.406 -19.094 1 95.44 29 ASN B CA 1
ATOM 851 C C . ASN B 1 29 ? 2.15 -14.062 -19.031 1 95.44 29 ASN B C 1
ATOM 853 O O . ASN B 1 29 ? 2.365 -13.195 -19.875 1 95.44 29 ASN B O 1
ATOM 857 N N . LYS B 1 30 ? 1.345 -13.938 -18.094 1 97.69 30 LYS B N 1
ATOM 858 C CA . LYS B 1 30 ? 0.606 -12.688 -17.953 1 97.69 30 LYS B CA 1
ATOM 859 C C . LYS B 1 30 ? 1.192 -11.828 -16.828 1 97.69 30 LYS B C 1
ATOM 861 O O . LYS B 1 30 ? 0.725 -10.719 -16.578 1 97.69 30 LYS B O 1
ATOM 866 N N . VAL B 1 31 ? 2.145 -12.336 -16.172 1 98.12 31 VAL B N 1
ATOM 867 C CA . VAL B 1 31 ? 2.777 -11.609 -15.07 1 98.12 31 VAL B CA 1
ATOM 868 C C . VAL B 1 31 ? 3.85 -10.672 -15.625 1 98.12 31 VAL B C 1
ATOM 870 O O . VAL B 1 31 ? 4.668 -11.078 -16.453 1 98.12 31 VAL B O 1
ATOM 873 N N . ASP B 1 32 ? 3.869 -9.469 -15.133 1 97.94 32 ASP B N 1
ATOM 874 C CA . ASP B 1 32 ? 4.812 -8.453 -15.594 1 97.94 32 ASP B CA 1
ATOM 875 C C . ASP B 1 32 ? 5.98 -8.312 -14.625 1 97.94 32 ASP B C 1
ATOM 877 O O . ASP B 1 32 ? 7.141 -8.289 -15.039 1 97.94 32 ASP B O 1
ATOM 881 N N . ASP B 1 33 ? 5.605 -8.242 -13.32 1 98.25 33 ASP B N 1
ATOM 882 C CA . ASP B 1 33 ? 6.621 -7.988 -12.312 1 98.25 33 ASP B CA 1
ATOM 883 C C . ASP B 1 33 ? 6.133 -8.391 -10.922 1 98.25 33 ASP B C 1
ATOM 885 O O . ASP B 1 33 ? 5.016 -8.891 -10.773 1 98.25 33 ASP B O 1
ATOM 889 N N . TYR B 1 34 ? 7.043 -8.211 -10.016 1 98.44 34 TYR B N 1
ATOM 890 C CA . TYR B 1 34 ? 6.629 -8.398 -8.633 1 98.44 34 TYR B CA 1
ATOM 891 C C . TYR B 1 34 ? 7.488 -7.574 -7.684 1 98.44 34 TYR B C 1
ATOM 893 O O . TYR B 1 34 ? 8.562 -7.094 -8.07 1 98.44 34 TYR B O 1
ATOM 901 N N . ARG B 1 35 ? 6.992 -7.438 -6.445 1 97.94 35 ARG B N 1
ATOM 902 C CA . ARG B 1 35 ? 7.754 -6.828 -5.355 1 97.94 35 ARG B CA 1
ATOM 903 C C . ARG B 1 35 ? 7.383 -7.453 -4.016 1 97.94 35 ARG B C 1
ATOM 905 O O . ARG B 1 35 ? 6.297 -8.016 -3.865 1 97.94 35 ARG B O 1
ATOM 912 N N . LEU B 1 36 ? 8.32 -7.348 -3.119 1 97.62 36 LEU B N 1
ATOM 913 C CA . LEU B 1 36 ? 8.086 -7.844 -1.769 1 97.62 36 LEU B CA 1
ATOM 914 C C . LEU B 1 36 ? 7.406 -6.777 -0.911 1 97.62 36 LEU B C 1
ATOM 916 O O . LEU B 1 36 ? 7.645 -5.582 -1.092 1 97.62 36 LEU B O 1
ATOM 920 N N . THR B 1 37 ? 6.574 -7.227 -0.008 1 97.19 37 THR B N 1
ATOM 921 C CA . THR B 1 37 ? 5.965 -6.289 0.927 1 97.19 37 THR B CA 1
ATOM 922 C C . THR B 1 37 ? 6.977 -5.82 1.966 1 97.19 37 THR B C 1
ATOM 924 O O . THR B 1 37 ? 8.039 -6.43 2.121 1 97.19 37 THR B O 1
ATOM 927 N N . SER B 1 38 ? 6.637 -4.762 2.65 1 94.62 38 SER B N 1
ATOM 928 C CA .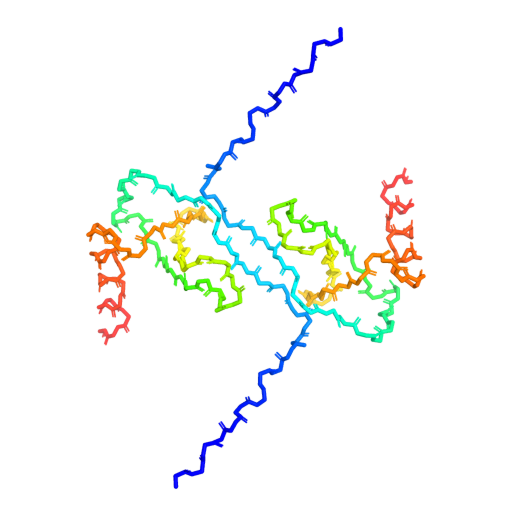 SER B 1 38 ? 7.52 -4.168 3.65 1 94.62 38 SER B CA 1
ATOM 929 C C . SER B 1 38 ? 7.785 -5.137 4.797 1 94.62 38 SER B C 1
ATOM 931 O O . SER B 1 38 ? 6.895 -5.891 5.199 1 94.62 38 SER B O 1
ATOM 933 N N . PRO B 1 39 ? 9.016 -5.039 5.352 1 95.38 39 PRO B N 1
ATOM 934 C CA . PRO B 1 39 ? 9.312 -5.883 6.512 1 95.38 39 PRO B CA 1
ATOM 935 C C . PRO B 1 39 ? 8.461 -5.523 7.734 1 95.38 39 PRO B C 1
ATOM 937 O O . PRO B 1 39 ? 8.43 -6.277 8.711 1 95.38 39 PRO B O 1
ATOM 940 N N . TYR B 1 40 ? 7.781 -4.445 7.723 1 94.31 40 TYR B N 1
ATOM 941 C CA . TYR B 1 40 ? 6.969 -4.016 8.859 1 94.31 40 TYR B CA 1
ATOM 942 C C . TYR B 1 40 ? 5.609 -4.703 8.836 1 94.31 40 TYR B C 1
ATOM 944 O O . TYR B 1 40 ? 4.879 -4.672 9.836 1 94.31 40 TYR B O 1
ATOM 952 N N . CYS B 1 41 ? 5.359 -5.281 7.738 1 96.69 41 CYS B N 1
ATOM 953 C CA . CYS B 1 41 ? 4.051 -5.91 7.609 1 96.69 41 CYS B CA 1
ATOM 954 C C . CYS B 1 41 ? 3.953 -7.152 8.484 1 96.69 41 CYS B C 1
ATOM 956 O O . CYS B 1 41 ? 4.953 -7.836 8.711 1 96.69 41 CYS B O 1
ATOM 958 N N . ALA B 1 42 ? 2.736 -7.484 8.898 1 94.75 42 ALA B N 1
ATOM 959 C CA . ALA B 1 42 ? 2.488 -8.633 9.773 1 94.75 42 ALA B CA 1
ATOM 960 C C . ALA B 1 42 ? 2.859 -9.938 9.078 1 94.75 42 ALA B C 1
ATOM 962 O O . ALA B 1 42 ? 3.283 -10.898 9.734 1 94.75 42 ALA B O 1
ATOM 963 N N . LYS B 1 43 ? 2.65 -9.992 7.805 1 95.44 43 LYS B N 1
ATOM 964 C CA . LYS B 1 43 ? 2.951 -11.195 7.023 1 95.44 43 LYS B CA 1
ATOM 965 C C . LYS B 1 43 ? 3.885 -10.867 5.859 1 95.44 43 LYS B C 1
ATOM 967 O O . LYS B 1 43 ? 3.7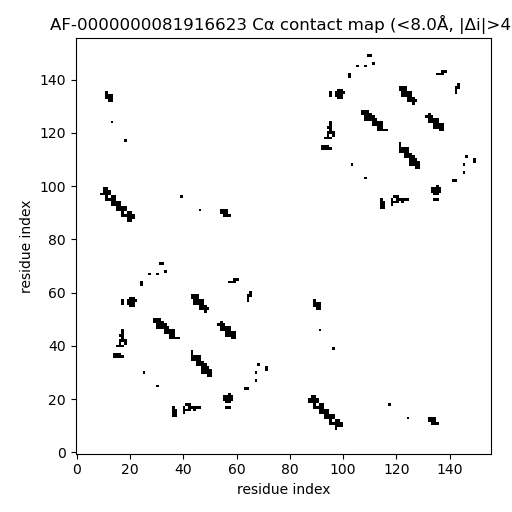46 -9.828 5.219 1 95.44 43 LYS B O 1
ATOM 972 N N . LYS B 1 44 ? 4.738 -11.859 5.609 1 96.94 44 LYS B N 1
ATOM 973 C CA . LYS B 1 44 ? 5.508 -11.766 4.375 1 96.94 44 LYS B CA 1
ATOM 974 C C . LYS B 1 44 ? 4.621 -11.992 3.154 1 96.94 44 LYS B C 1
ATOM 976 O O . LYS B 1 44 ? 3.812 -12.922 3.137 1 96.94 44 LYS B O 1
ATOM 981 N N . GLY B 1 45 ? 4.762 -11.062 2.203 1 97.69 45 GLY B N 1
ATOM 982 C CA . GLY B 1 45 ? 3.979 -11.219 0.987 1 97.69 45 GLY B CA 1
ATOM 983 C C . GLY B 1 45 ? 4.719 -10.773 -0.261 1 97.69 45 GLY B C 1
ATOM 984 O O . GLY B 1 45 ? 5.77 -10.133 -0.172 1 97.69 45 GLY B O 1
ATOM 985 N N . ILE B 1 46 ? 4.215 -11.203 -1.275 1 98.56 46 ILE B N 1
ATOM 986 C CA . ILE B 1 46 ? 4.652 -10.766 -2.594 1 98.56 46 ILE B CA 1
ATOM 987 C C . ILE B 1 46 ? 3.479 -10.141 -3.346 1 98.56 46 ILE B C 1
ATOM 989 O O . ILE B 1 46 ? 2.371 -10.68 -3.338 1 98.56 46 ILE B O 1
ATOM 993 N N . ILE B 1 47 ? 3.74 -9.023 -3.832 1 98.5 47 ILE B N 1
ATOM 994 C CA . ILE B 1 47 ? 2.756 -8.398 -4.707 1 98.5 47 ILE B CA 1
ATOM 995 C C . ILE B 1 47 ? 3.15 -8.617 -6.168 1 98.5 47 ILE B C 1
ATOM 997 O O . ILE B 1 47 ? 4.188 -8.125 -6.617 1 98.5 47 ILE B O 1
ATOM 1001 N N . VAL B 1 48 ? 2.264 -9.352 -6.863 1 98.56 48 VAL B N 1
ATOM 1002 C CA . VAL B 1 48 ? 2.477 -9.609 -8.289 1 98.56 48 VAL B CA 1
ATOM 1003 C C . VAL B 1 48 ? 1.714 -8.578 -9.117 1 98.56 48 VAL B C 1
ATOM 1005 O O . VAL B 1 48 ? 0.543 -8.297 -8.844 1 98.56 48 VAL B O 1
ATOM 1008 N N . THR B 1 49 ? 2.402 -8.008 -10.07 1 98.25 49 THR B N 1
ATOM 1009 C CA . THR B 1 49 ? 1.785 -7.094 -11.023 1 98.25 49 THR B CA 1
ATOM 1010 C C . THR B 1 49 ? 1.57 -7.777 -12.375 1 98.25 49 THR B C 1
ATOM 1012 O O . THR B 1 49 ? 2.521 -8.273 -12.984 1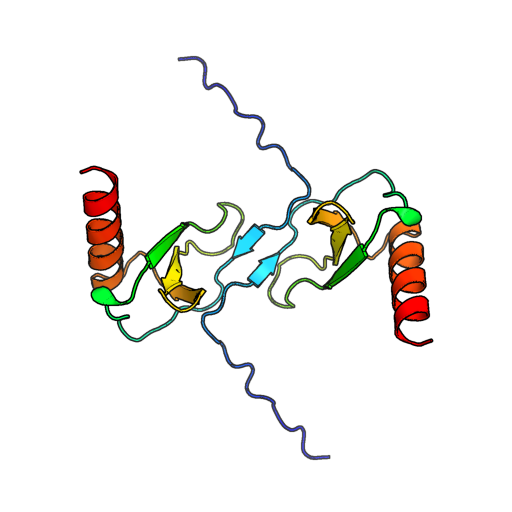 98.25 49 THR B O 1
ATOM 1015 N N . MET B 1 50 ? 0.34 -7.715 -12.797 1 98 50 MET B N 1
ATOM 1016 C CA . MET B 1 50 ? -0.007 -8.312 -14.086 1 98 50 MET B CA 1
ATOM 1017 C C . MET B 1 50 ? 0.251 -7.328 -15.227 1 98 50 MET B C 1
ATOM 1019 O O . MET B 1 50 ? 0.451 -6.137 -14.992 1 98 50 MET B O 1
ATOM 1023 N N . GLN B 1 51 ? 0.234 -7.887 -16.453 1 97.94 51 GLN B N 1
ATOM 1024 C CA . GLN B 1 51 ? 0.47 -7.066 -17.625 1 97.94 51 GLN B CA 1
ATOM 1025 C C . GLN B 1 51 ? -0.62 -6.012 -17.797 1 97.94 51 GLN B C 1
ATOM 1027 O O . GLN B 1 51 ? -0.37 -4.934 -18.344 1 97.94 51 GLN B O 1
ATOM 1032 N N . ASN B 1 52 ? -1.767 -6.293 -17.219 1 97.06 52 ASN B N 1
ATOM 1033 C CA . ASN B 1 52 ? -2.871 -5.348 -17.328 1 97.06 52 ASN B CA 1
ATOM 1034 C C . ASN B 1 52 ? -2.881 -4.359 -16.172 1 97.06 52 ASN B C 1
ATOM 1036 O O . ASN B 1 52 ? -3.824 -3.58 -16.016 1 97.06 52 ASN B O 1
ATOM 1040 N N . GLY B 1 53 ? -2.025 -4.449 -15.25 1 96.31 53 GLY B N 1
ATOM 1041 C CA . GLY B 1 53 ? -1.856 -3.477 -14.18 1 96.31 53 GLY B CA 1
ATOM 1042 C C . GLY B 1 53 ? -2.453 -3.93 -12.859 1 96.31 53 GLY B C 1
ATOM 1043 O O . GLY B 1 53 ? -2.262 -3.281 -11.828 1 96.31 53 GLY B O 1
ATOM 1044 N N . LYS B 1 54 ? -3.148 -5.074 -12.938 1 95.88 54 LYS B N 1
ATOM 1045 C CA . LYS B 1 54 ? -3.723 -5.605 -11.711 1 95.88 54 LYS B CA 1
ATOM 1046 C C . LYS B 1 54 ? -2.635 -6.141 -10.781 1 95.88 54 LYS B C 1
ATOM 1048 O O . LYS B 1 54 ? -1.59 -6.602 -11.242 1 95.88 54 LYS B O 1
ATOM 1053 N N . GLU B 1 55 ? -2.963 -6.039 -9.5 1 96.94 55 GLU B N 1
ATOM 1054 C CA . GLU B 1 55 ? -1.997 -6.516 -8.516 1 96.94 55 GLU B CA 1
ATOM 1055 C C . GLU B 1 55 ? -2.645 -7.488 -7.531 1 96.94 55 GLU B C 1
ATOM 1057 O O . GLU B 1 55 ? -3.789 -7.289 -7.117 1 96.94 55 GLU B O 1
ATOM 1062 N N . PHE B 1 56 ? -1.812 -8.43 -7.207 1 97.38 56 PHE B N 1
ATOM 1063 C CA . PHE B 1 56 ? -2.318 -9.461 -6.312 1 97.38 56 PHE B CA 1
ATOM 1064 C C . PHE B 1 56 ? -1.278 -9.82 -5.254 1 97.38 56 PHE B C 1
ATOM 1066 O O . PHE B 1 56 ? -0.091 -9.938 -5.562 1 97.38 56 PHE B O 1
ATOM 1073 N N . CYS B 1 57 ? -1.811 -9.977 -4.125 1 97.94 57 CYS B N 1
ATOM 1074 C CA . CYS B 1 57 ? -0.989 -10.555 -3.068 1 97.94 57 CYS B CA 1
ATOM 1075 C C . CYS B 1 57 ? -0.897 -12.07 -3.223 1 97.94 57 CYS B C 1
ATOM 1077 O O . CYS B 1 57 ? -1.918 -12.75 -3.324 1 97.94 57 CYS B O 1
ATOM 1079 N N . VAL B 1 58 ? 0.316 -12.539 -3.166 1 97.88 58 VAL B N 1
ATOM 1080 C CA . VAL B 1 58 ? 0.495 -13.984 -3.25 1 97.88 58 VAL B CA 1
ATOM 1081 C C . VAL B 1 58 ? 1.467 -14.453 -2.168 1 97.88 58 VAL B C 1
ATOM 1083 O O . VAL B 1 58 ? 2.324 -13.688 -1.724 1 97.88 58 VAL B O 1
ATOM 1086 N N . ASN B 1 59 ? 1.306 -15.672 -1.748 1 97.44 59 ASN B N 1
ATOM 1087 C CA . ASN B 1 59 ? 2.1 -16.281 -0.685 1 97.44 59 ASN B CA 1
ATOM 1088 C C . ASN B 1 59 ? 3.434 -16.797 -1.209 1 97.44 59 ASN B C 1
ATOM 1090 O O . ASN B 1 59 ? 3.465 -17.703 -2.039 1 97.44 59 ASN B O 1
ATOM 1094 N N . PRO B 1 60 ? 4.531 -16.266 -0.665 1 98 60 PRO B N 1
ATOM 1095 C CA . PRO B 1 60 ? 5.844 -16.641 -1.199 1 98 60 PRO B CA 1
ATOM 1096 C C . PRO B 1 60 ? 6.168 -18.125 -1.001 1 98 60 PRO B C 1
ATOM 1098 O O . PRO B 1 60 ? 7.109 -18.641 -1.611 1 98 60 PRO B O 1
ATOM 1101 N N . ASP B 1 61 ? 5.43 -18.75 -0.17 1 97.5 61 ASP B N 1
ATOM 1102 C CA . ASP B 1 61 ? 5.762 -20.125 0.169 1 97.5 61 ASP B CA 1
ATOM 1103 C C . ASP B 1 61 ? 5.148 -21.094 -0.835 1 97.5 61 ASP B C 1
ATOM 1105 O O . ASP B 1 61 ? 5.469 -22.297 -0.825 1 97.5 61 ASP B O 1
ATOM 1109 N N . GLN B 1 62 ? 4.352 -20.703 -1.595 1 97.38 62 GLN B N 1
ATOM 1110 C CA . GLN B 1 62 ? 3.717 -21.578 -2.582 1 97.38 62 GLN B CA 1
ATOM 1111 C C . GLN B 1 62 ? 4.645 -21.828 -3.766 1 97.38 62 GLN B C 1
ATOM 1113 O O . GLN B 1 62 ? 5.324 -20.922 -4.238 1 97.38 62 GLN B O 1
ATOM 1118 N N . GLN B 1 63 ? 4.543 -23.016 -4.324 1 97.31 63 GLN B N 1
ATOM 1119 C CA . GLN B 1 63 ? 5.469 -23.406 -5.383 1 97.31 63 GLN B CA 1
ATOM 1120 C C . GLN B 1 63 ? 5.238 -22.578 -6.645 1 97.31 63 GLN B C 1
ATOM 1122 O O . GLN B 1 63 ? 6.195 -22.172 -7.312 1 97.31 63 GLN B O 1
ATOM 1127 N N . TRP B 1 64 ? 4.043 -22.406 -7.016 1 97.75 64 TRP B N 1
ATOM 1128 C CA . TRP B 1 64 ? 3.791 -21.656 -8.25 1 97.75 64 TRP B CA 1
ATOM 1129 C C . TRP B 1 64 ? 4.293 -20.234 -8.133 1 97.75 64 TRP B C 1
ATOM 1131 O O . TRP B 1 64 ? 4.652 -19.609 -9.133 1 97.75 64 TRP B O 1
ATOM 1141 N N . VAL B 1 65 ? 4.273 -19.625 -6.926 1 98.31 65 VAL B N 1
ATOM 1142 C CA . VAL B 1 65 ? 4.809 -18.297 -6.699 1 98.31 65 VAL B CA 1
ATOM 1143 C C . VAL B 1 65 ? 6.32 -18.297 -6.914 1 98.31 65 VAL B C 1
ATOM 1145 O O . VAL B 1 65 ? 6.863 -17.406 -7.562 1 98.31 65 VAL B O 1
ATOM 1148 N N . LYS B 1 66 ? 6.965 -19.312 -6.395 1 98.25 66 LYS B N 1
ATOM 1149 C CA . LYS B 1 66 ? 8.406 -19.438 -6.594 1 98.25 66 LYS B CA 1
ATOM 1150 C C . LYS B 1 66 ? 8.75 -19.562 -8.078 1 98.25 66 LYS B C 1
ATOM 1152 O O . LYS B 1 66 ? 9.719 -18.953 -8.547 1 98.25 66 LYS B O 1
ATOM 1157 N N . ASP B 1 67 ? 7.906 -20.25 -8.758 1 97.31 67 ASP B N 1
ATOM 1158 C CA . ASP B 1 67 ? 8.125 -20.422 -10.188 1 97.31 67 ASP B CA 1
ATOM 1159 C C . ASP B 1 67 ? 8.039 -19.078 -10.914 1 97.31 67 ASP B C 1
ATOM 1161 O O . ASP B 1 67 ? 8.891 -18.766 -11.75 1 97.31 67 ASP B O 1
ATOM 1165 N N . ILE B 1 68 ? 7.094 -18.297 -10.609 1 97.62 68 ILE B N 1
ATOM 1166 C CA . ILE B 1 68 ? 6.875 -17.016 -11.25 1 97.62 68 ILE B CA 1
ATOM 1167 C C . ILE B 1 68 ? 8.039 -16.078 -10.9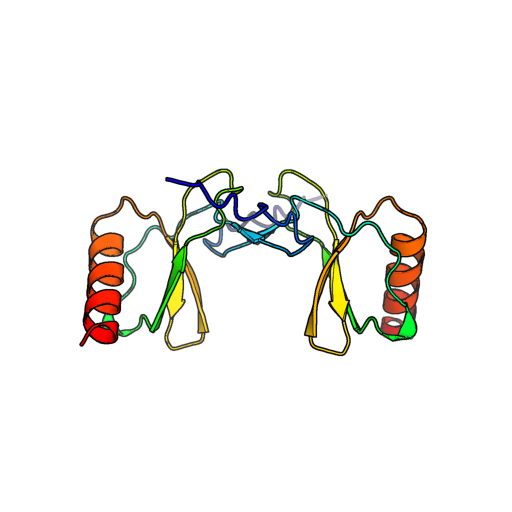38 1 97.62 68 ILE B C 1
ATOM 1169 O O . ILE B 1 68 ? 8.586 -15.43 -11.836 1 97.62 68 ILE B O 1
ATOM 1173 N N . THR B 1 69 ? 8.344 -15.953 -9.648 1 97.94 69 THR B N 1
ATOM 1174 C CA . THR B 1 69 ? 9.398 -15.023 -9.258 1 97.94 69 THR B CA 1
ATOM 1175 C C . THR B 1 69 ? 10.734 -15.43 -9.867 1 97.94 69 THR B C 1
ATOM 1177 O O . THR B 1 69 ? 11.508 -14.578 -10.305 1 97.94 69 THR B O 1
ATOM 1180 N N . ASN B 1 70 ? 10.906 -16.75 -9.93 1 97.06 70 ASN B N 1
ATOM 1181 C CA . ASN B 1 70 ? 12.117 -17.234 -10.586 1 97.06 70 ASN B CA 1
ATOM 1182 C C . ASN B 1 70 ? 12.148 -16.875 -12.07 1 97.06 70 ASN B C 1
ATOM 1184 O O . ASN B 1 70 ? 13.188 -16.469 -12.594 1 97.06 70 ASN B O 1
ATOM 1188 N N . ASP B 1 71 ? 11.07 -17.047 -12.703 1 96.12 71 ASP B N 1
ATOM 1189 C CA . ASP B 1 71 ? 10.961 -16.719 -14.125 1 96.12 71 ASP B CA 1
ATOM 1190 C C . ASP B 1 71 ? 11.258 -15.242 -14.375 1 96.12 71 ASP B C 1
ATOM 1192 O O . ASP B 1 71 ? 12.016 -14.898 -15.281 1 96.12 71 ASP B O 1
ATOM 1196 N N . ILE B 1 72 ? 10.773 -14.305 -13.57 1 96.75 72 ILE B N 1
ATOM 1197 C CA . ILE B 1 72 ? 10.969 -12.859 -13.711 1 96.75 72 ILE B CA 1
ATOM 1198 C C . ILE B 1 72 ? 12.43 -12.508 -13.445 1 96.75 72 ILE B C 1
ATOM 1200 O O . ILE B 1 72 ? 13.016 -11.711 -14.18 1 96.75 72 ILE B O 1
ATOM 1204 N N . ASP B 1 73 ? 12.914 -13.102 -12.406 1 96.56 73 ASP B N 1
ATOM 1205 C CA . ASP B 1 73 ? 14.297 -12.805 -12.047 1 96.56 73 ASP B CA 1
ATOM 1206 C C . ASP B 1 73 ? 15.25 -13.242 -13.164 1 96.56 73 ASP B C 1
ATOM 1208 O O . ASP B 1 73 ? 16.25 -12.562 -13.43 1 96.56 73 ASP B O 1
ATOM 1212 N N . GLN B 1 74 ? 14.938 -14.336 -13.82 1 94.5 74 GLN B N 1
ATOM 1213 C CA . GLN B 1 74 ? 15.766 -14.828 -14.914 1 94.5 74 GLN B CA 1
ATOM 1214 C C . GLN B 1 74 ? 15.672 -13.898 -16.125 1 94.5 74 GLN B C 1
ATOM 1216 O O . GLN B 1 74 ? 16.672 -13.656 -16.812 1 94.5 74 GLN B O 1
ATOM 1221 N N . LYS B 1 75 ? 14.531 -13.43 -16.453 1 92.38 75 LYS B N 1
ATOM 1222 C CA . LYS B 1 75 ? 14.344 -12.492 -17.547 1 92.38 75 LYS B CA 1
ATOM 1223 C C . LYS B 1 75 ? 15.094 -11.18 -17.297 1 92.38 75 LYS B C 1
ATOM 1225 O O . LYS B 1 75 ? 15.602 -10.562 -18.234 1 92.38 75 LYS B O 1
ATOM 1230 N N . LYS B 1 76 ? 15.125 -10.672 -16.094 1 89.69 76 LYS B N 1
ATOM 1231 C CA . LYS B 1 76 ? 15.805 -9.43 -15.734 1 89.69 76 LYS B CA 1
ATOM 1232 C C . LYS B 1 76 ? 17.312 -9.602 -15.742 1 89.69 76 LYS B C 1
ATOM 1234 O O . LYS B 1 76 ? 18.047 -8.664 -16.047 1 89.69 76 LYS B O 1
ATOM 1239 N N . SER B 1 77 ? 17.781 -10.711 -15.281 1 88.81 77 SER B N 1
ATOM 1240 C CA . SER B 1 77 ? 19.203 -10.969 -15.211 1 88.81 77 SER B CA 1
ATOM 1241 C C . SER B 1 77 ? 19.797 -11.242 -16.594 1 88.81 77 SER B C 1
ATOM 1243 O O . SER B 1 77 ? 21 -11.133 -16.797 1 88.81 77 SER B O 1
ATOM 1245 N N . GLY B 1 78 ? 19.062 -11.719 -17.453 1 73.31 78 GLY B N 1
ATOM 1246 C CA . GLY B 1 78 ? 19.562 -11.984 -18.781 1 73.31 78 GLY B CA 1
ATOM 1247 C C . GLY B 1 78 ? 19.406 -10.812 -19.734 1 73.31 78 GLY B C 1
ATOM 1248 O O . GLY B 1 78 ? 20.328 -10.484 -20.484 1 73.31 78 GLY B O 1
#

pLDDT: mean 88.72, std 18.21, range [34.81, 98.56]

Secondary structure (DSSP, 8-state):
--------------EEE-SS---SPPPGGGEEEEEEPPTTSSS--EEEEETTS-EEEE-TTSHHHHHHHHHHHHHHH-/--------------EEE-SS---SPPPGGGEEEEEEPPTTSSS--EEEEETTS-EEEE-TTSHHHHHHHHHHHHHHH-

Sequence (156 aa):
MTFLSVPAFHSGLPNECCFHFYVNPLPKNKVDDYRLTSPYCAKKGIIVTMQNGKEFCVNPDQQWVKDITNDIDQKKSGMTFLSVPAFHSGLPNECCFHFYVNPLPKNKVDDYRLTSPYCAKKGIIVTMQNGKEFCVNPDQQWVKDITNDIDQKKSG

InterPro domains:
  IPR001811 Chemokine interleukin-8-like domain [PF00048] (16-70)
  IPR001811 Chemokine interleukin-8-like domain [SM00199] (14-72)
  IPR036048 Chemokine interleukin-8-like superfamily [SSF54117] (10-75)
  IPR039809 Chemokine beta/gamma/delta [PTHR12015] (13-73)

Nearest PDB structures (foldseek):
  2x6l-assembly1_B  TM=9.783E-01  e=7.012E-07  Homo sapiens
  2x6l-assembly1_A  TM=9.619E-01  e=7.481E-07  Homo sapiens
  5cor-assembly1_I  TM=9.645E-01  e=9.694E-07  Homo sapiens
  4ra8-assembly3_E  TM=9.240E-01  e=2.401E-06  Homo sapiens
  6c6d-assembly1_E  TM=9.412E-01  e=1.977E-06  Homo sapiens

Radius of gyration: 18.68 Å; Cα contacts (8 Å, |Δi|>4): 263; chains: 2; bounding box: 65×48×34 Å